Protein AF-B3Q1N3-F1 (afdb_monomer_lite)

Organism: Rhizobium etli (strain CIAT 652) (NCBI:txid491916)

Radius of gyration: 27.13 Å; chains: 1; bounding box: 65×74×40 Å

Secondary structure (DSSP, 8-state):
----------S-PPP------------PPPHHHHHH-HHHHHHHHHTT--HHHHHHHHHHHHHHS-----HHHHHHHHHHHHTT--------

Foldseek 3Di:
DDDPDPDDDDDDDDPPPPPPPPPPVDPDDDLVRCLVDPVSVVVCVVVVHDSVNVSVVVVVVVVVPPVPCDPVNVVVVVVCVVVVDPPDPPDD

Structure (mmCIF, N/CA/C/O backbone):
data_AF-B3Q1N3-F1
#
_entry.id   AF-B3Q1N3-F1
#
loop_
_atom_site.group_PDB
_atom_site.id
_atom_site.type_symbol
_atom_site.label_atom_id
_atom_site.label_alt_id
_atom_site.label_comp_id
_atom_site.label_asym_id
_atom_site.label_entity_id
_atom_site.label_seq_id
_atom_site.pdbx_PDB_ins_code
_atom_site.Cartn_x
_atom_site.Cartn_y
_atom_site.Cartn_z
_atom_site.occupancy
_atom_site.B_iso_or_equiv
_atom_site.auth_seq_id
_atom_site.auth_comp_id
_atom_site.auth_asym_id
_atom_site.auth_atom_id
_atom_site.pdbx_PDB_model_num
ATOM 1 N N . MET A 1 1 ? -29.931 -57.954 -10.577 1.00 51.91 1 MET A N 1
ATOM 2 C CA . MET A 1 1 ? -28.731 -58.028 -11.442 1.00 51.91 1 MET A CA 1
ATOM 3 C C . MET A 1 1 ? -29.153 -58.007 -12.906 1.00 51.91 1 MET A C 1
ATOM 5 O O . MET A 1 1 ? -29.718 -58.993 -13.358 1.00 51.91 1 MET A O 1
ATOM 9 N N . PRO A 1 2 ? -28.921 -56.896 -13.627 1.00 47.88 2 PRO A N 1
ATOM 10 C CA . PRO A 1 2 ? -28.520 -56.991 -15.035 1.00 47.88 2 PRO A CA 1
ATOM 11 C C . PRO A 1 2 ? -27.303 -56.105 -15.362 1.00 47.88 2 PRO A C 1
ATOM 13 O O . PRO A 1 2 ? -27.247 -54.918 -15.046 1.00 47.88 2 PRO A O 1
ATOM 16 N N . ARG A 1 3 ? -26.314 -56.718 -16.018 1.00 53.56 3 ARG A N 1
ATOM 17 C CA . ARG A 1 3 ? -25.069 -56.111 -16.503 1.00 53.56 3 ARG A CA 1
ATOM 18 C C . ARG A 1 3 ? -25.345 -55.395 -17.831 1.00 53.56 3 ARG A C 1
ATOM 20 O O . ARG A 1 3 ? -25.341 -56.046 -18.867 1.00 53.56 3 ARG A O 1
ATOM 27 N N . ALA A 1 4 ? -25.597 -54.086 -17.819 1.00 56.78 4 ALA A N 1
ATOM 28 C CA . ALA A 1 4 ? -25.943 -53.366 -19.051 1.00 56.78 4 ALA A CA 1
ATOM 29 C C . ALA A 1 4 ? -25.425 -51.920 -19.131 1.00 56.78 4 ALA A C 1
ATOM 31 O O . ALA A 1 4 ? -26.147 -51.055 -19.593 1.00 56.78 4 ALA A O 1
ATOM 32 N N . TRP A 1 5 ? -24.187 -51.625 -18.720 1.00 43.88 5 TRP A N 1
ATOM 33 C CA . TRP A 1 5 ? -23.565 -50.312 -18.984 1.00 43.88 5 TRP A CA 1
ATOM 34 C C . TRP A 1 5 ? -22.073 -50.455 -19.330 1.00 43.88 5 TRP A C 1
ATOM 36 O O . TRP A 1 5 ? -21.196 -49.985 -18.617 1.00 43.88 5 TRP A O 1
ATOM 46 N N . ARG A 1 6 ? -21.763 -51.122 -20.451 1.00 56.22 6 ARG A N 1
ATOM 47 C CA . ARG A 1 6 ? -20.440 -51.046 -21.100 1.00 56.22 6 ARG A CA 1
ATOM 48 C C . ARG A 1 6 ? -20.517 -49.986 -22.199 1.00 56.22 6 ARG A C 1
ATOM 50 O O . ARG A 1 6 ? -20.722 -50.312 -23.364 1.00 56.22 6 ARG A O 1
ATOM 57 N N . ARG A 1 7 ? -20.412 -48.707 -21.820 1.00 46.47 7 ARG A N 1
ATOM 58 C CA . ARG A 1 7 ? -20.421 -47.578 -22.763 1.00 46.47 7 ARG A CA 1
ATOM 59 C C . ARG A 1 7 ? -19.004 -47.039 -22.963 1.00 46.47 7 ARG A C 1
ATOM 61 O O . ARG A 1 7 ? -18.472 -46.294 -22.153 1.00 46.47 7 ARG A O 1
ATOM 68 N N . LYS A 1 8 ? -18.429 -47.497 -24.071 1.00 45.84 8 LYS A N 1
ATOM 69 C CA . LYS A 1 8 ? -17.412 -46.877 -24.928 1.00 45.84 8 LYS A CA 1
ATOM 70 C C . LYS A 1 8 ? -17.297 -45.351 -24.733 1.00 45.84 8 LYS A C 1
ATOM 72 O O . LYS A 1 8 ? -18.226 -44.634 -25.088 1.00 45.84 8 LYS A O 1
ATOM 77 N N . VAL A 1 9 ? -16.160 -44.879 -24.216 1.00 50.69 9 VAL A N 1
ATOM 78 C CA . VAL A 1 9 ? -15.723 -43.469 -24.261 1.00 50.69 9 VAL A CA 1
ATOM 79 C C . VAL A 1 9 ? -14.205 -43.410 -24.452 1.00 50.69 9 VAL A C 1
ATOM 81 O O . VAL A 1 9 ? -13.451 -42.997 -23.582 1.00 50.69 9 VAL A O 1
ATOM 84 N N . GLU A 1 10 ? -13.746 -43.841 -25.620 1.00 50.62 10 GLU A N 1
ATOM 85 C CA . GLU A 1 10 ? -12.526 -43.281 -26.192 1.00 50.62 10 GLU A CA 1
ATOM 86 C C . GLU A 1 10 ? -12.950 -42.406 -27.364 1.00 50.62 10 GLU A C 1
ATOM 88 O O . GLU A 1 10 ? -13.640 -42.902 -28.255 1.00 50.62 10 GLU A O 1
ATOM 93 N N . HIS A 1 11 ? -12.520 -41.143 -27.321 1.00 46.19 11 HIS A N 1
ATOM 94 C CA . HIS A 1 11 ? -12.147 -40.226 -28.412 1.00 46.19 11 HIS A CA 1
ATOM 95 C C . HIS A 1 11 ? -12.608 -38.796 -28.094 1.00 46.19 11 HIS A C 1
ATOM 97 O O . HIS A 1 11 ? -13.798 -38.500 -28.057 1.00 46.19 11 HIS A O 1
ATOM 103 N N . GLY A 1 12 ? -11.626 -37.909 -27.892 1.00 43.06 12 GLY A N 1
ATOM 104 C CA . GLY A 1 12 ? -11.821 -36.459 -27.853 1.00 43.06 12 GLY A CA 1
ATOM 105 C C . GLY A 1 12 ? -11.789 -35.843 -26.458 1.00 43.06 12 GLY A C 1
ATOM 106 O O . GLY A 1 12 ? -12.791 -35.317 -25.987 1.00 43.06 12 GLY A O 1
ATOM 107 N N . ARG A 1 13 ? -10.622 -35.839 -25.800 1.00 50.03 13 ARG A N 1
ATOM 108 C CA . ARG A 1 13 ? -10.389 -34.878 -24.714 1.00 50.03 13 ARG A CA 1
ATOM 109 C C . ARG A 1 13 ? -10.449 -33.480 -25.361 1.00 50.03 13 ARG A C 1
ATOM 111 O O . ARG A 1 13 ? -9.641 -33.234 -26.258 1.00 50.03 13 ARG A O 1
ATOM 118 N N . PRO A 1 14 ? -11.383 -32.586 -24.988 1.00 57.81 14 PRO A N 1
ATOM 119 C CA . PRO A 1 14 ? -11.371 -31.233 -25.524 1.00 57.81 14 PRO A CA 1
ATOM 120 C C . PRO A 1 14 ? -10.044 -30.584 -25.116 1.00 57.81 14 PRO A C 1
ATOM 122 O O . PRO A 1 14 ? -9.617 -30.779 -23.970 1.00 57.81 14 PRO A O 1
ATOM 125 N N . PRO A 1 15 ? -9.356 -29.845 -26.008 1.00 56.66 15 PRO A N 1
ATOM 126 C CA . PRO A 1 15 ? -8.225 -29.050 -25.576 1.00 56.66 15 PRO A CA 1
ATOM 127 C C . PRO A 1 15 ? -8.763 -28.124 -24.495 1.00 56.66 15 PRO A C 1
ATOM 129 O O . PRO A 1 15 ? -9.683 -27.337 -24.729 1.00 56.66 15 PRO A O 1
ATOM 132 N N . THR A 1 16 ? -8.231 -28.264 -23.285 1.00 57.19 16 THR A N 1
ATOM 133 C CA . THR A 1 16 ? -8.407 -27.267 -22.244 1.00 57.19 16 THR A CA 1
ATOM 134 C C . THR A 1 16 ? -7.931 -25.969 -22.873 1.00 57.19 16 THR A C 1
ATOM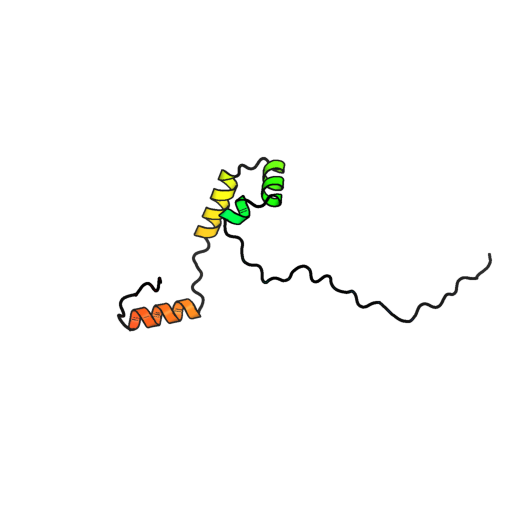 136 O O . THR A 1 16 ? -6.725 -25.772 -23.036 1.00 57.19 16 THR A O 1
ATOM 139 N N . LYS A 1 17 ? -8.867 -25.108 -23.297 1.00 53.84 17 LYS A N 1
ATOM 140 C CA . LYS A 1 17 ? -8.597 -23.688 -23.469 1.00 53.84 17 LYS A CA 1
ATOM 141 C C . LYS A 1 17 ? -8.130 -23.268 -22.092 1.00 53.84 17 LYS A C 1
ATOM 143 O O . LYS A 1 17 ? -8.948 -23.001 -21.217 1.00 53.84 17 LYS A O 1
ATOM 148 N N . GLY A 1 18 ? -6.815 -23.334 -21.879 1.00 46.97 18 GLY A N 1
ATOM 149 C CA . GLY A 1 18 ? -6.170 -22.628 -20.802 1.00 46.97 18 GLY A CA 1
ATOM 150 C C . GLY A 1 18 ? -6.730 -21.235 -20.933 1.00 46.97 18 GLY A C 1
ATOM 151 O O . GLY A 1 18 ? -6.491 -20.571 -21.945 1.00 46.97 18 GLY A O 1
ATOM 152 N N . GLY A 1 19 ? -7.594 -20.864 -19.986 1.00 44.81 19 GLY A N 1
ATOM 153 C CA . GLY A 1 19 ? -7.961 -19.481 -19.818 1.00 44.81 19 GLY A CA 1
ATOM 154 C C . GLY A 1 19 ? -6.627 -18.771 -19.822 1.00 44.81 19 GLY A C 1
ATOM 155 O O . GLY A 1 19 ? -5.766 -19.067 -18.988 1.00 44.81 19 GLY A O 1
ATOM 156 N N . GLN A 1 20 ? -6.402 -17.950 -20.841 1.00 48.91 20 GLN A N 1
ATOM 157 C CA . GLN A 1 20 ? -5.334 -16.982 -20.796 1.00 48.91 20 GLN A CA 1
ATOM 158 C C . GLN A 1 20 ? -5.736 -16.065 -19.646 1.00 48.91 20 GLN A C 1
ATOM 160 O O . GLN A 1 20 ? -6.404 -15.056 -19.838 1.00 48.91 20 GLN A O 1
ATOM 165 N N . ALA A 1 21 ? -5.424 -16.490 -18.422 1.00 57.88 21 ALA A N 1
ATOM 166 C CA . ALA A 1 21 ? -5.382 -15.644 -17.261 1.00 57.88 21 ALA A CA 1
ATOM 167 C C . ALA A 1 21 ? -4.322 -14.623 -17.621 1.00 57.88 21 ALA A C 1
ATOM 169 O O . ALA A 1 21 ? -3.138 -14.939 -17.551 1.00 57.88 21 ALA A O 1
ATOM 170 N N . MET A 1 22 ? -4.792 -13.501 -18.173 1.00 50.53 22 MET A N 1
ATOM 171 C CA . MET A 1 22 ? -4.115 -12.232 -18.380 1.00 50.53 22 MET A CA 1
ATOM 172 C C . MET A 1 22 ? -2.626 -12.316 -18.034 1.00 50.53 22 MET A C 1
ATOM 174 O O . MET A 1 22 ? -2.192 -11.850 -16.987 1.00 50.53 22 MET A O 1
ATOM 178 N N . ARG A 1 23 ? -1.819 -12.922 -18.911 1.00 53.69 23 ARG A N 1
ATOM 179 C CA . ARG A 1 23 ? -0.364 -12.784 -18.845 1.00 53.69 23 ARG A CA 1
ATOM 180 C C . ARG A 1 23 ? -0.005 -11.509 -19.590 1.00 53.69 23 ARG A C 1
ATOM 182 O O . ARG A 1 23 ? 0.784 -11.533 -20.524 1.00 53.69 23 ARG A O 1
ATOM 189 N N . LYS A 1 24 ? -0.615 -10.391 -19.183 1.00 60.16 24 LYS A N 1
ATOM 190 C CA . LYS A 1 24 ? 0.097 -9.126 -19.303 1.00 60.16 24 LYS A CA 1
ATOM 191 C C . LYS A 1 24 ? 1.296 -9.318 -18.391 1.00 60.16 24 LYS A C 1
ATOM 193 O O . LYS A 1 24 ? 1.125 -9.673 -17.224 1.00 60.16 24 LYS A O 1
ATOM 198 N N . THR A 1 25 ? 2.488 -9.270 -18.969 1.00 51.91 25 THR A N 1
ATOM 199 C CA . THR A 1 25 ? 3.734 -9.107 -18.222 1.00 51.91 25 THR A CA 1
ATOM 200 C C . THR A 1 25 ? 3.437 -8.147 -17.081 1.00 51.91 25 THR A C 1
ATOM 202 O O . THR A 1 25 ? 2.946 -7.057 -17.346 1.00 51.91 25 THR A O 1
ATOM 205 N N . ARG A 1 26 ? 3.536 -8.637 -15.840 1.00 58.62 26 ARG A N 1
ATOM 206 C CA . ARG A 1 26 ? 3.105 -7.910 -14.645 1.00 58.62 26 ARG A CA 1
ATOM 207 C C . ARG A 1 26 ? 3.853 -6.586 -14.621 1.00 58.62 26 ARG A C 1
ATOM 209 O O . ARG A 1 26 ? 5.031 -6.576 -14.282 1.00 58.62 26 ARG A O 1
ATOM 216 N N . ASP A 1 27 ? 3.183 -5.515 -15.016 1.00 72.50 27 ASP A N 1
ATOM 217 C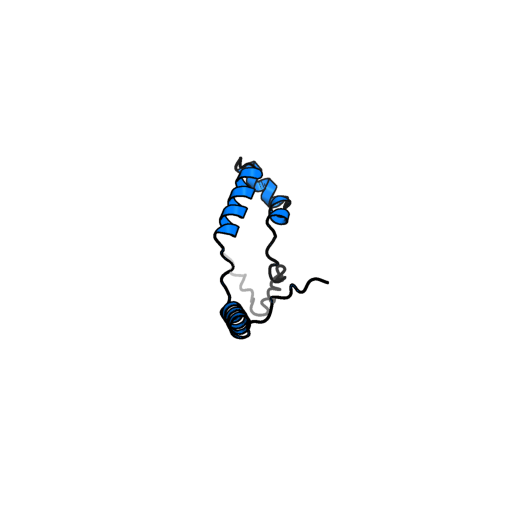 CA . ASP A 1 27 ? 3.625 -4.183 -14.660 1.00 72.50 27 ASP A CA 1
ATOM 218 C C . ASP A 1 27 ? 3.547 -4.156 -13.135 1.00 72.50 27 ASP A C 1
ATOM 220 O O . ASP A 1 27 ? 2.473 -4.343 -12.550 1.00 72.50 27 ASP A O 1
ATOM 224 N N . ASP A 1 28 ? 4.712 -4.101 -12.492 1.00 81.00 28 ASP A N 1
ATOM 225 C CA . ASP A 1 28 ? 4.781 -4.011 -11.044 1.00 81.00 28 ASP A CA 1
ATOM 226 C C . ASP A 1 28 ? 3.996 -2.767 -10.624 1.00 81.00 28 ASP A C 1
ATOM 228 O O . ASP A 1 28 ? 4.259 -1.662 -11.100 1.00 81.00 28 ASP A O 1
ATOM 232 N N . LEU A 1 29 ? 3.016 -2.955 -9.742 1.00 84.94 29 LEU A N 1
ATOM 233 C CA . LEU A 1 29 ? 2.238 -1.844 -9.215 1.00 84.94 29 LEU A CA 1
ATOM 234 C C . LEU A 1 29 ? 3.161 -0.935 -8.410 1.00 84.94 29 LEU A C 1
ATOM 236 O O . LEU A 1 29 ? 3.923 -1.3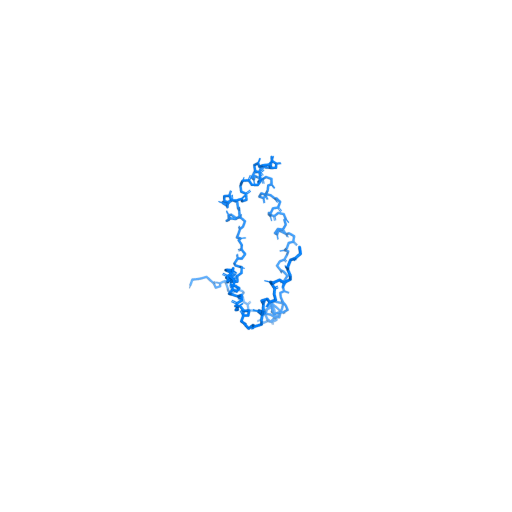87 -7.548 1.00 84.94 29 LEU A O 1
ATOM 240 N N . THR A 1 30 ? 3.050 0.365 -8.650 1.00 91.31 30 THR A N 1
ATOM 241 C CA . THR A 1 30 ? 3.649 1.355 -7.764 1.00 91.31 30 THR A CA 1
ATOM 242 C C . THR A 1 30 ? 2.999 1.268 -6.383 1.00 91.31 30 THR A C 1
ATOM 244 O O . THR A 1 30 ? 1.855 0.832 -6.233 1.00 91.31 30 THR A O 1
ATOM 247 N N . ILE A 1 31 ? 3.709 1.728 -5.348 1.00 90.00 31 ILE A N 1
ATOM 248 C CA . ILE A 1 31 ? 3.184 1.748 -3.973 1.00 90.00 31 ILE A CA 1
ATOM 249 C C . ILE A 1 31 ? 1.817 2.453 -3.938 1.00 90.00 31 ILE A C 1
ATOM 251 O O . ILE A 1 31 ? 0.860 1.932 -3.376 1.00 90.00 31 ILE A O 1
ATOM 255 N N . SER A 1 32 ? 1.695 3.599 -4.610 1.00 90.50 32 SER A N 1
ATOM 256 C CA . SER A 1 32 ? 0.452 4.373 -4.686 1.00 90.50 32 SER A CA 1
ATOM 257 C C . SER A 1 32 ? -0.707 3.617 -5.337 1.00 90.50 32 SER A C 1
ATOM 259 O O . SER A 1 32 ? -1.850 3.801 -4.926 1.00 90.50 32 SER A O 1
ATOM 261 N N . GLU A 1 33 ? -0.44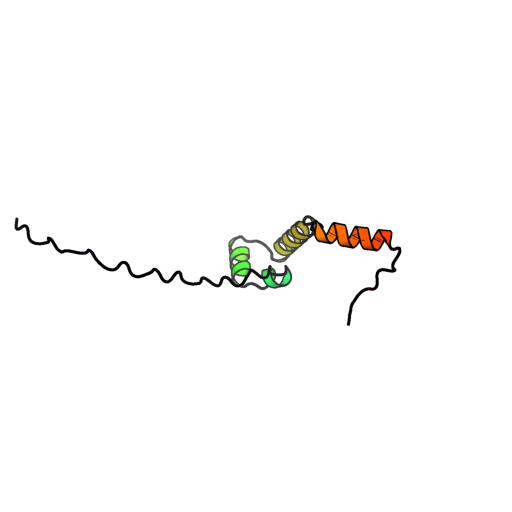1 2.789 -6.346 1.00 90.50 33 GLU A N 1
ATOM 262 C CA . GLU A 1 33 ? -1.470 1.975 -7.001 1.00 90.50 33 GLU A CA 1
ATOM 263 C C . GLU A 1 33 ? -1.907 0.818 -6.108 1.00 90.50 33 GLU A C 1
ATOM 265 O O . GLU A 1 33 ? -3.105 0.596 -5.949 1.00 90.50 33 GLU A O 1
ATOM 270 N N . ALA A 1 34 ? -0.957 0.152 -5.446 1.00 90.56 34 ALA A N 1
ATOM 271 C CA . ALA A 1 34 ? -1.262 -0.900 -4.482 1.00 90.56 34 ALA A CA 1
ATOM 272 C C . ALA A 1 34 ? -2.126 -0.380 -3.316 1.00 90.56 34 ALA A C 1
ATOM 274 O O . ALA A 1 34 ? -3.041 -1.064 -2.867 1.00 90.56 34 ALA A O 1
ATOM 275 N N . LEU A 1 35 ? -1.896 0.854 -2.856 1.00 91.19 35 LEU A N 1
ATOM 276 C CA . LEU A 1 35 ? -2.700 1.473 -1.792 1.00 91.19 35 LEU A CA 1
ATOM 277 C C . LEU A 1 35 ? -4.126 1.839 -2.223 1.00 91.19 35 LEU A C 1
ATOM 279 O O . LEU A 1 35 ? -5.002 1.974 -1.371 1.00 91.19 35 LEU A O 1
ATOM 283 N N . ARG A 1 36 ? -4.371 2.024 -3.524 1.00 93.06 36 ARG A N 1
ATOM 284 C CA . ARG A 1 36 ? -5.704 2.332 -4.069 1.00 93.06 36 ARG A CA 1
ATOM 285 C C . ARG A 1 36 ? -6.465 1.085 -4.508 1.00 93.06 36 ARG A C 1
ATOM 287 O O . ARG A 1 36 ? -7.632 1.199 -4.881 1.00 93.06 36 ARG A O 1
ATOM 294 N N . ASP A 1 37 ? -5.829 -0.082 -4.482 1.00 93.75 37 ASP A N 1
ATOM 295 C CA . ASP A 1 37 ? -6.457 -1.322 -4.907 1.00 93.75 37 ASP A CA 1
ATOM 296 C C . ASP A 1 37 ? -7.587 -1.718 -3.929 1.00 93.75 37 ASP A C 1
ATOM 298 O O . ASP A 1 37 ? -7.359 -1.861 -2.720 1.00 93.75 37 ASP A O 1
ATOM 302 N N . PRO A 1 38 ? -8.826 -1.900 -4.421 1.00 93.69 38 PRO A N 1
ATOM 303 C CA . PRO A 1 38 ? -9.977 -2.176 -3.568 1.00 93.69 38 PRO A CA 1
ATOM 304 C C . PRO A 1 38 ? -9.909 -3.549 -2.887 1.00 93.69 38 PRO A C 1
ATOM 306 O O . PRO A 1 38 ? -10.468 -3.705 -1.798 1.00 93.69 38 PRO A O 1
ATOM 309 N N . LEU A 1 39 ? -9.237 -4.534 -3.492 1.00 95.38 39 LEU A N 1
ATOM 310 C CA . LEU A 1 39 ? -9.041 -5.859 -2.905 1.00 95.38 39 LEU A CA 1
ATOM 311 C C . LEU A 1 39 ? -7.996 -5.799 -1.794 1.00 95.38 39 LEU A C 1
ATOM 313 O O . LEU A 1 39 ? -8.239 -6.329 -0.711 1.00 95.38 39 LEU A O 1
ATOM 317 N N . ILE A 1 40 ? -6.884 -5.094 -2.018 1.00 93.69 40 ILE A N 1
ATOM 318 C CA . ILE A 1 40 ? -5.871 -4.862 -0.977 1.00 93.69 40 ILE A CA 1
ATOM 319 C C . ILE A 1 40 ? -6.513 -4.145 0.213 1.00 93.69 40 ILE A C 1
ATOM 321 O O . ILE A 1 40 ? -6.410 -4.612 1.346 1.00 93.69 40 ILE A O 1
ATOM 325 N N . ALA A 1 41 ? -7.261 -3.068 -0.035 1.00 93.56 41 ALA A N 1
ATOM 326 C CA . ALA A 1 41 ? -7.949 -2.332 1.021 1.00 93.56 41 ALA A CA 1
ATOM 327 C C . ALA A 1 41 ? -8.963 -3.200 1.792 1.00 93.56 41 ALA A C 1
ATOM 329 O O . ALA A 1 41 ? -9.152 -3.009 2.992 1.00 93.56 41 ALA A O 1
ATOM 330 N N . MET A 1 42 ? -9.627 -4.149 1.125 1.00 95.75 42 MET A N 1
ATOM 331 C CA . MET A 1 42 ? -10.549 -5.086 1.773 1.00 95.75 42 MET A CA 1
ATOM 332 C C . MET A 1 42 ? -9.825 -6.023 2.742 1.00 95.75 42 MET A C 1
ATOM 334 O O . MET A 1 42 ? -10.294 -6.197 3.864 1.00 95.75 42 MET A O 1
ATOM 338 N N . VAL A 1 43 ? -8.680 -6.570 2.331 1.00 95.62 43 VAL A N 1
ATOM 339 C CA . VAL A 1 43 ? -7.864 -7.464 3.165 1.00 95.62 43 VAL A CA 1
ATOM 340 C C . VAL A 1 43 ? -7.276 -6.714 4.358 1.00 95.62 43 VAL A C 1
ATOM 342 O O . VAL A 1 43 ? -7.434 -7.165 5.486 1.00 95.62 43 VAL A O 1
ATOM 345 N N . LEU A 1 44 ? -6.703 -5.523 4.149 1.00 95.44 44 LEU A N 1
ATOM 346 C CA . LEU A 1 44 ? -6.154 -4.716 5.249 1.00 95.44 44 LEU A CA 1
ATOM 347 C C . LEU A 1 44 ? -7.207 -4.413 6.321 1.00 95.44 44 LEU A C 1
ATOM 349 O O . LEU A 1 44 ? -6.928 -4.526 7.511 1.00 95.44 44 LEU A O 1
ATOM 353 N N . ARG A 1 45 ? -8.438 -4.078 5.907 1.00 92.94 45 ARG A N 1
ATOM 354 C CA . ARG A 1 45 ? -9.549 -3.857 6.844 1.00 92.94 45 ARG A CA 1
ATOM 355 C C . ARG A 1 45 ? -9.947 -5.127 7.592 1.00 92.94 45 ARG A C 1
ATOM 357 O O . ARG A 1 45 ? -10.268 -5.032 8.771 1.00 92.94 45 ARG A O 1
ATOM 364 N N . ALA A 1 46 ? -9.944 -6.281 6.924 1.00 96.88 46 ALA A N 1
ATOM 365 C CA . ALA A 1 46 ? -10.252 -7.564 7.554 1.00 96.88 46 ALA A CA 1
ATOM 366 C C . ALA A 1 46 ? -9.206 -7.943 8.615 1.00 96.88 46 ALA A C 1
ATOM 368 O O . ALA A 1 46 ? -9.567 -8.455 9.672 1.00 96.88 46 ALA A O 1
ATOM 369 N N . ASP A 1 47 ? -7.942 -7.603 8.361 1.00 93.31 47 ASP A N 1
ATOM 370 C CA . ASP A 1 47 ? -6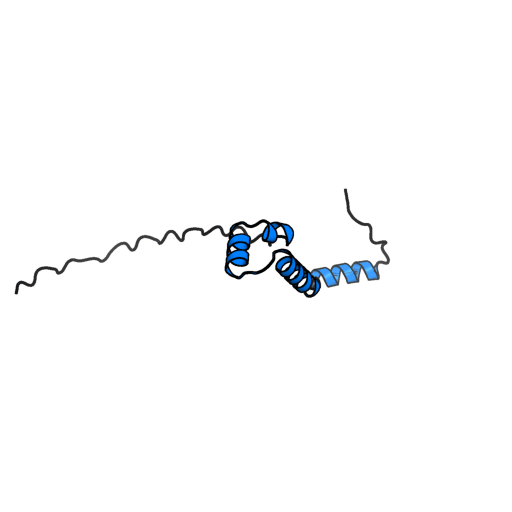.816 -7.871 9.259 1.00 93.31 47 ASP A CA 1
ATOM 371 C C . ASP A 1 47 ? -6.592 -6.758 10.305 1.00 93.31 47 ASP A C 1
ATOM 373 O O . ASP A 1 47 ? -5.690 -6.854 11.137 1.00 93.31 47 ASP A O 1
AT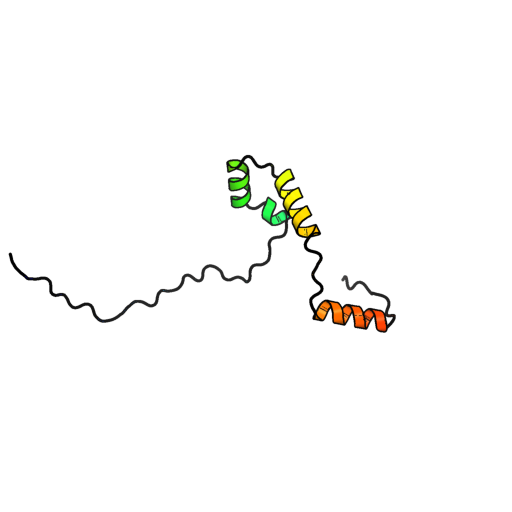OM 377 N N . GLY A 1 48 ? -7.394 -5.685 10.285 1.00 95.69 48 GLY A N 1
ATOM 378 C CA . GLY A 1 48 ? -7.256 -4.551 11.207 1.00 95.69 48 GLY A CA 1
ATOM 379 C C . GLY A 1 48 ? -5.991 -3.710 10.992 1.00 95.69 48 GLY A C 1
ATOM 380 O O . GLY A 1 48 ? -5.559 -2.997 11.898 1.00 95.69 48 GLY A O 1
ATOM 381 N N . VAL A 1 49 ? -5.390 -3.782 9.804 1.00 95.44 49 VAL A N 1
ATOM 382 C CA . VAL A 1 49 ? -4.163 -3.065 9.446 1.00 95.44 49 VAL A CA 1
ATOM 383 C C . VAL A 1 49 ? -4.504 -1.680 8.900 1.00 95.44 49 VAL A C 1
ATOM 385 O O . VAL A 1 49 ? -5.353 -1.527 8.019 1.00 95.44 49 VAL A O 1
ATOM 388 N N . LYS A 1 50 ? -3.814 -0.651 9.404 1.00 93.75 50 LYS A N 1
ATOM 389 C CA . LYS A 1 50 ? -3.949 0.721 8.902 1.00 93.75 50 LYS A CA 1
ATOM 390 C C . LYS A 1 50 ? -3.218 0.890 7.573 1.00 93.75 50 LYS A C 1
ATOM 392 O O . LYS A 1 50 ? -2.171 0.286 7.333 1.00 93.75 50 LYS A O 1
ATOM 397 N N . LEU A 1 51 ? -3.754 1.754 6.716 1.00 90.69 51 LEU A N 1
ATOM 398 C CA . LEU A 1 51 ? -3.182 2.016 5.395 1.00 90.69 51 LEU A CA 1
ATOM 399 C C . LEU A 1 51 ? -1.786 2.653 5.504 1.00 90.69 51 LEU A C 1
ATOM 401 O O . LEU A 1 51 ? -0.912 2.374 4.687 1.00 90.69 51 LEU A O 1
ATOM 405 N N . GLU A 1 52 ? -1.569 3.469 6.537 1.00 92.62 52 GLU A N 1
ATOM 406 C CA . GLU A 1 52 ? -0.305 4.141 6.838 1.00 92.62 52 GLU A CA 1
ATOM 407 C C . GLU A 1 52 ? 0.800 3.141 7.195 1.00 92.62 52 GLU A C 1
ATOM 409 O O . GLU A 1 52 ? 1.900 3.222 6.648 1.00 92.62 52 GLU A O 1
ATOM 414 N N . ASP A 1 53 ? 0.490 2.158 8.045 1.00 93.88 53 ASP A N 1
ATOM 415 C CA . ASP A 1 53 ? 1.439 1.117 8.456 1.00 93.88 53 ASP A CA 1
ATOM 416 C C . ASP A 1 53 ? 1.830 0.243 7.256 1.00 93.88 53 ASP A C 1
ATOM 418 O O . ASP A 1 53 ? 3.005 -0.062 7.033 1.00 93.88 53 ASP A O 1
ATOM 422 N N . PHE A 1 54 ? 0.845 -0.110 6.423 1.00 94.06 54 PHE A N 1
ATOM 423 C CA . PHE A 1 54 ? 1.080 -0.859 5.193 1.00 94.06 54 PHE A CA 1
ATOM 424 C C . PHE A 1 54 ? 1.927 -0.066 4.185 1.00 94.06 54 PHE A C 1
ATOM 426 O O . PHE A 1 54 ? 2.869 -0.614 3.607 1.00 94.06 54 PHE A O 1
ATOM 433 N N . LYS A 1 55 ? 1.665 1.237 4.017 1.00 93.81 55 LYS A N 1
ATOM 434 C CA . LYS A 1 55 ? 2.492 2.132 3.195 1.00 93.81 55 LYS A CA 1
ATOM 435 C C . LYS A 1 55 ? 3.939 2.161 3.687 1.00 93.81 55 LYS A C 1
ATOM 437 O O . LYS A 1 55 ? 4.850 1.966 2.885 1.00 93.81 55 LYS A O 1
ATOM 442 N N . GLN A 1 56 ? 4.156 2.361 4.985 1.00 94.81 56 GLN A N 1
ATOM 443 C CA . GLN A 1 56 ? 5.498 2.440 5.561 1.00 94.81 56 GLN A CA 1
ATOM 444 C C . GLN A 1 56 ? 6.264 1.117 5.410 1.00 94.81 56 GLN A C 1
ATOM 446 O O . GLN A 1 56 ? 7.466 1.117 5.143 1.00 94.81 56 GLN A O 1
ATOM 451 N N . LEU A 1 57 ? 5.568 -0.021 5.505 1.00 93.06 57 LEU A N 1
ATOM 452 C CA . LEU A 1 57 ? 6.138 -1.340 5.237 1.00 93.06 57 LEU A CA 1
ATOM 453 C C . LEU A 1 57 ? 6.576 -1.487 3.775 1.00 93.06 57 LEU A C 1
ATOM 455 O O . LEU A 1 57 ? 7.684 -1.962 3.515 1.00 93.06 57 LEU A O 1
ATOM 459 N N . LEU A 1 58 ? 5.737 -1.065 2.823 1.00 92.12 58 LEU A N 1
ATOM 460 C CA . LEU A 1 58 ? 6.074 -1.087 1.398 1.00 92.12 58 LEU A CA 1
ATOM 461 C C . LEU A 1 58 ? 7.254 -0.163 1.076 1.00 92.12 58 LEU A C 1
ATOM 463 O O . LEU A 1 58 ? 8.161 -0.571 0.352 1.00 92.12 58 LEU A O 1
ATOM 467 N N . GLU A 1 59 ? 7.288 1.040 1.648 1.00 92.06 59 GLU A N 1
ATOM 468 C CA . GLU A 1 59 ? 8.400 1.985 1.497 1.00 92.06 59 GLU A CA 1
ATOM 469 C C . GLU A 1 59 ? 9.701 1.428 2.084 1.00 92.06 59 GLU A C 1
ATOM 471 O O . GLU A 1 59 ? 10.741 1.460 1.427 1.00 92.06 59 GLU A O 1
ATOM 476 N N . ALA A 1 60 ? 9.656 0.836 3.280 1.00 92.12 60 ALA A N 1
ATOM 477 C CA . ALA A 1 60 ? 10.821 0.206 3.894 1.00 92.12 60 ALA A CA 1
ATOM 478 C C . ALA A 1 60 ? 11.318 -1.003 3.083 1.00 92.12 60 ALA A C 1
ATOM 480 O O . ALA A 1 60 ? 12.525 -1.214 2.945 1.00 92.12 60 ALA A O 1
ATOM 481 N N . ALA A 1 61 ? 10.406 -1.804 2.528 1.00 87.31 61 ALA A N 1
ATOM 482 C CA . ALA A 1 61 ? 10.752 -2.931 1.667 1.00 87.31 61 ALA A CA 1
ATOM 483 C C . ALA A 1 61 ? 11.357 -2.467 0.333 1.00 87.31 61 ALA A C 1
ATOM 485 O O . ALA A 1 61 ? 12.325 -3.066 -0.141 1.00 87.31 61 ALA A O 1
ATOM 486 N N . ALA A 1 62 ? 10.830 -1.387 -0.248 1.00 85.06 62 ALA A N 1
ATOM 487 C CA . ALA A 1 62 ? 11.372 -0.767 -1.450 1.00 85.06 62 ALA A CA 1
ATOM 488 C C . ALA A 1 62 ? 12.754 -0.149 -1.193 1.00 85.06 62 ALA A C 1
ATOM 490 O O . ALA A 1 62 ? 13.670 -0.392 -1.967 1.00 85.06 62 ALA A O 1
ATOM 491 N N . GLY A 1 63 ? 12.951 0.551 -0.072 1.00 81.94 63 GLY A N 1
ATOM 492 C CA . GLY A 1 63 ? 14.251 1.117 0.306 1.00 81.94 63 GLY A CA 1
ATOM 493 C C . GLY A 1 63 ? 15.339 0.061 0.537 1.00 81.94 63 GLY A C 1
ATOM 494 O O . GLY A 1 63 ? 16.511 0.311 0.276 1.00 81.94 63 GLY A O 1
ATOM 495 N N . LYS A 1 64 ? 14.963 -1.151 0.972 1.00 74.88 64 LYS A N 1
ATOM 496 C CA . LYS A 1 64 ? 15.879 -2.304 1.091 1.00 74.88 64 LYS A CA 1
ATOM 497 C C . LYS A 1 64 ? 16.157 -2.995 -0.244 1.00 74.88 64 LYS A C 1
ATOM 499 O O . LYS A 1 64 ? 17.169 -3.685 -0.377 1.00 74.88 64 LYS A O 1
ATOM 504 N N . ARG A 1 65 ? 15.281 -2.822 -1.235 1.00 61.75 65 ARG A N 1
ATOM 505 C CA . ARG A 1 65 ? 15.573 -3.136 -2.634 1.00 61.75 65 ARG A CA 1
ATOM 506 C C . ARG A 1 65 ? 16.404 -1.987 -3.197 1.00 61.75 65 ARG A C 1
ATOM 508 O O . ARG A 1 65 ? 15.934 -1.211 -4.019 1.00 61.75 65 ARG A O 1
ATOM 515 N N . GLU A 1 66 ? 17.659 -1.901 -2.762 1.00 55.94 66 GLU A N 1
ATOM 516 C CA . GLU A 1 66 ? 18.673 -1.168 -3.520 1.00 55.94 66 GLU A CA 1
ATOM 517 C C . GLU A 1 66 ? 18.519 -1.602 -4.990 1.00 55.94 66 GLU A C 1
ATOM 519 O O . GLU A 1 66 ? 18.361 -2.813 -5.227 1.00 55.94 66 GLU A O 1
ATOM 524 N N . PRO A 1 67 ? 18.433 -0.670 -5.961 1.00 54.59 67 PRO A N 1
ATOM 525 C CA . PRO A 1 67 ? 18.248 -1.018 -7.359 1.00 54.59 67 PRO A CA 1
ATOM 526 C C . PRO A 1 67 ? 19.453 -1.854 -7.744 1.00 54.59 67 PRO A C 1
ATOM 528 O O . PRO A 1 67 ? 20.508 -1.300 -8.026 1.00 54.59 67 PRO A O 1
ATOM 531 N N . ARG A 1 68 ? 19.321 -3.189 -7.677 1.00 54.72 68 ARG A N 1
ATOM 532 C CA . ARG A 1 68 ? 20.416 -4.105 -7.977 1.00 54.72 68 ARG A CA 1
ATOM 533 C C . ARG A 1 68 ? 20.922 -3.662 -9.332 1.00 54.72 68 ARG A C 1
ATOM 535 O O . ARG A 1 68 ? 20.169 -3.808 -10.299 1.00 54.72 68 ARG A O 1
ATOM 542 N N . PRO A 1 69 ? 22.139 -3.105 -9.425 1.00 53.75 69 PRO A N 1
ATOM 543 C CA . PRO A 1 69 ? 22.647 -2.715 -10.711 1.00 53.75 69 PRO A CA 1
ATOM 544 C C . PRO A 1 69 ? 22.725 -4.012 -11.491 1.00 53.75 69 PRO A C 1
ATOM 546 O O . PRO A 1 69 ? 23.475 -4.934 -11.140 1.00 53.75 69 PRO A O 1
ATOM 549 N N . THR A 1 70 ? 21.865 -4.117 -12.499 1.00 59.69 70 THR A N 1
ATOM 550 C CA . THR A 1 70 ? 21.933 -5.216 -13.443 1.00 59.69 70 THR A CA 1
ATOM 551 C C . THR A 1 70 ? 23.367 -5.231 -13.975 1.00 59.69 70 THR A C 1
ATOM 553 O O . THR A 1 70 ? 24.013 -4.176 -14.021 1.00 59.69 70 THR A O 1
ATOM 556 N N . PRO A 1 71 ? 23.921 -6.394 -14.343 1.00 63.66 71 PRO A N 1
ATOM 557 C CA . PRO A 1 71 ? 25.283 -6.460 -14.870 1.00 63.66 71 PRO A CA 1
ATOM 558 C C . PRO A 1 71 ? 25.534 -5.393 -15.950 1.00 63.66 71 PRO A C 1
ATOM 560 O O . PRO A 1 71 ? 26.584 -4.763 -15.963 1.00 63.66 71 PRO A O 1
ATOM 563 N N . VAL A 1 72 ? 24.508 -5.103 -16.758 1.00 65.44 72 VAL A N 1
ATOM 564 C CA . VAL A 1 72 ? 24.491 -4.034 -17.763 1.00 65.44 72 VAL A CA 1
ATOM 565 C C . VAL A 1 72 ? 24.536 -2.632 -17.141 1.00 65.44 72 VAL A C 1
ATOM 567 O O . VAL A 1 72 ? 25.369 -1.837 -17.558 1.00 65.44 72 VAL A O 1
ATOM 570 N N . GLY A 1 73 ? 23.722 -2.341 -16.115 1.00 64.31 73 GLY A N 1
ATOM 571 C CA . GLY A 1 73 ? 23.720 -1.080 -15.352 1.00 64.31 73 GLY A CA 1
ATOM 572 C C . GLY A 1 73 ? 25.074 -0.725 -14.722 1.00 64.31 73 GLY A C 1
ATOM 573 O O . GLY A 1 73 ? 25.518 0.421 -14.763 1.00 64.31 73 GLY A O 1
ATOM 574 N N . LYS A 1 74 ? 25.775 -1.738 -14.206 1.00 65.31 74 LYS A N 1
ATOM 575 C CA . LYS A 1 74 ? 27.151 -1.616 -13.698 1.00 65.31 74 LYS A CA 1
ATOM 576 C C . LYS A 1 74 ? 28.153 -1.293 -14.810 1.00 65.31 74 LYS A C 1
ATOM 578 O O . LYS A 1 74 ? 29.043 -0.474 -14.597 1.00 65.31 74 LYS A O 1
ATOM 583 N N . MET A 1 75 ? 28.006 -1.904 -15.988 1.00 72.50 75 MET A N 1
ATOM 584 C CA . MET A 1 75 ? 28.894 -1.658 -17.130 1.00 72.50 75 MET A CA 1
ATOM 585 C C . MET A 1 75 ? 28.716 -0.254 -17.717 1.00 72.50 75 MET A C 1
ATOM 587 O O . MET A 1 75 ? 29.713 0.417 -17.966 1.00 72.50 75 MET A O 1
ATOM 591 N N . ILE A 1 76 ? 27.478 0.226 -17.886 1.00 74.81 76 ILE A N 1
ATOM 592 C CA . ILE A 1 76 ? 27.220 1.601 -18.358 1.00 74.81 76 ILE A CA 1
ATOM 593 C C . ILE A 1 76 ? 27.680 2.652 -17.343 1.00 74.81 76 ILE A C 1
ATOM 595 O O . ILE A 1 76 ? 28.302 3.634 -17.742 1.00 74.81 76 ILE A O 1
ATOM 599 N N . GLY A 1 77 ? 27.472 2.418 -16.042 1.00 66.75 77 GLY A N 1
ATOM 600 C CA . GLY A 1 77 ? 28.007 3.287 -14.991 1.00 66.75 77 GLY A CA 1
ATOM 601 C C . GLY A 1 77 ? 29.539 3.348 -15.007 1.00 66.75 77 GLY A C 1
ATOM 602 O O . GLY A 1 77 ? 30.112 4.433 -14.983 1.00 66.75 77 GLY A O 1
ATOM 603 N N . ALA A 1 78 ? 30.211 2.200 -15.142 1.00 66.31 78 ALA A N 1
ATOM 604 C CA . ALA A 1 78 ? 31.672 2.134 -15.215 1.00 66.31 78 ALA A CA 1
ATOM 605 C C . ALA A 1 78 ? 32.245 2.787 -16.488 1.00 66.31 78 ALA A C 1
ATOM 607 O O . ALA A 1 78 ? 33.302 3.419 -16.429 1.00 66.31 78 ALA A O 1
ATOM 608 N N . LEU A 1 79 ? 31.556 2.672 -17.631 1.00 68.38 79 LEU A N 1
ATOM 609 C CA . LEU A 1 79 ? 31.963 3.330 -18.876 1.00 68.38 79 LEU A CA 1
ATOM 610 C C . LEU A 1 79 ? 31.822 4.858 -18.769 1.00 68.38 79 LEU A C 1
ATOM 612 O O . LEU A 1 79 ? 32.734 5.585 -19.160 1.00 68.38 79 LEU A O 1
ATOM 616 N N . ALA A 1 80 ? 30.720 5.336 -18.181 1.00 61.12 80 ALA A N 1
ATOM 617 C CA . ALA A 1 80 ? 30.473 6.758 -17.955 1.00 61.12 80 ALA A CA 1
ATOM 618 C C . ALA A 1 80 ? 31.495 7.375 -16.983 1.00 61.12 80 ALA A C 1
ATOM 620 O O . ALA A 1 80 ? 32.053 8.433 -17.271 1.00 61.12 80 ALA A O 1
ATOM 621 N N . SER A 1 81 ? 31.819 6.683 -15.882 1.00 59.94 81 SER A N 1
ATOM 622 C CA . SER A 1 81 ? 32.847 7.133 -14.932 1.00 59.94 81 SER A CA 1
ATOM 623 C C . SER A 1 81 ? 34.250 7.174 -15.544 1.00 59.94 81 SER A C 1
ATOM 625 O O . SER A 1 81 ? 35.041 8.046 -15.195 1.00 59.94 81 SER A O 1
ATOM 627 N N . ARG A 1 82 ? 34.573 6.264 -16.475 1.00 59.66 82 ARG A N 1
ATOM 628 C CA . ARG A 1 82 ? 35.882 6.234 -17.150 1.00 59.66 82 ARG A CA 1
ATOM 629 C C . ARG A 1 82 ? 36.027 7.318 -18.223 1.00 59.66 82 ARG A C 1
ATOM 631 O O . ARG A 1 82 ? 37.148 7.719 -18.520 1.00 59.66 82 ARG A O 1
ATOM 638 N N . ALA A 1 83 ? 34.919 7.786 -18.793 1.00 63.72 83 ALA A N 1
ATOM 639 C CA . ALA A 1 83 ? 34.918 8.792 -19.851 1.00 63.72 83 ALA A CA 1
ATOM 640 C C . ALA A 1 83 ? 34.934 10.248 -19.340 1.00 63.72 83 ALA A C 1
ATOM 642 O O . ALA A 1 83 ? 35.028 11.152 -20.163 1.00 63.72 83 ALA A O 1
ATOM 643 N N . ASN A 1 84 ? 34.842 10.489 -18.020 1.00 58.12 84 ASN A N 1
ATOM 644 C CA . ASN A 1 84 ? 34.700 11.828 -17.416 1.00 58.12 84 ASN A CA 1
ATOM 645 C C . ASN A 1 84 ? 33.670 12.709 -18.158 1.00 58.12 84 ASN A C 1
ATOM 647 O O . ASN A 1 84 ? 33.878 13.901 -18.380 1.00 58.12 84 ASN A O 1
ATOM 651 N N . LEU A 1 85 ? 32.575 12.091 -18.611 1.00 57.25 85 LEU A N 1
ATOM 652 C CA . LEU A 1 85 ? 31.488 12.794 -19.277 1.00 57.25 85 LEU A CA 1
ATOM 653 C C . LEU A 1 85 ? 30.555 13.346 -18.194 1.00 57.25 85 LEU A C 1
ATOM 655 O O . LEU A 1 85 ? 30.166 12.585 -17.302 1.00 57.25 85 LEU A O 1
ATOM 659 N N . PRO A 1 86 ? 30.176 14.637 -18.240 1.00 55.31 86 PRO A N 1
ATOM 660 C CA . PRO A 1 86 ? 29.174 15.154 -17.324 1.00 55.31 86 PRO A CA 1
ATOM 661 C C . PRO A 1 86 ? 27.887 14.354 -17.525 1.00 55.31 86 PRO A C 1
ATOM 663 O O . PRO A 1 86 ? 27.411 14.203 -18.652 1.00 55.31 86 PRO A O 1
ATOM 666 N N . ALA A 1 87 ? 27.345 13.809 -16.435 1.00 57.38 87 ALA A N 1
ATOM 667 C CA . ALA A 1 87 ? 26.063 13.125 -16.446 1.00 57.38 87 ALA A CA 1
ATOM 668 C C . ALA A 1 87 ? 24.987 14.124 -16.890 1.00 57.38 87 ALA A C 1
ATOM 670 O O . ALA A 1 87 ? 24.526 14.940 -16.094 1.00 57.38 87 ALA A O 1
ATOM 671 N N . MET A 1 88 ? 24.625 14.105 -18.173 1.00 56.75 88 MET A N 1
ATOM 672 C CA . MET A 1 88 ? 23.499 14.889 -18.659 1.00 56.75 88 MET A CA 1
ATOM 673 C C . MET A 1 88 ? 22.211 14.151 -18.286 1.00 56.75 88 MET A C 1
ATOM 675 O O . MET A 1 88 ? 22.046 12.988 -18.665 1.00 56.75 88 MET A O 1
ATOM 679 N N . PRO A 1 89 ? 21.296 14.782 -17.535 1.00 57.94 89 PRO A N 1
ATOM 680 C CA . PRO A 1 89 ? 19.984 14.215 -17.303 1.00 57.94 89 PRO A CA 1
ATOM 681 C C . PRO A 1 89 ? 19.182 14.343 -18.600 1.00 57.94 89 PRO A C 1
ATOM 683 O O . PRO A 1 89 ? 18.801 15.441 -18.998 1.00 57.94 89 PRO A O 1
ATOM 686 N N . CYS A 1 90 ? 18.931 13.226 -19.277 1.00 58.62 90 CYS A N 1
ATOM 687 C CA . CYS A 1 90 ? 17.961 13.186 -20.365 1.00 58.62 90 CYS A CA 1
ATOM 688 C C . CYS A 1 90 ? 16.549 13.297 -19.767 1.00 58.62 90 CYS A C 1
ATOM 690 O O . CYS A 1 90 ? 15.946 12.291 -19.398 1.00 58.62 90 CYS A O 1
ATOM 692 N N . PHE A 1 91 ? 16.044 14.526 -19.661 1.00 52.06 91 PHE A N 1
ATOM 693 C CA . PHE A 1 91 ? 14.623 14.840 -19.537 1.00 52.06 91 PHE A CA 1
ATOM 694 C C . PHE A 1 91 ? 14.236 15.793 -20.672 1.00 52.06 91 PHE A C 1
ATOM 696 O O . PHE A 1 91 ? 14.872 16.836 -20.814 1.00 52.06 91 PHE A O 1
ATOM 703 N N . GLY A 1 92 ? 13.171 15.448 -21.406 1.00 41.75 92 GLY A N 1
ATOM 704 C CA . GLY A 1 92 ? 12.479 16.318 -22.368 1.00 41.75 92 GLY A CA 1
ATOM 705 C C . GLY A 1 92 ? 12.773 16.002 -23.820 1.00 41.75 92 GLY A C 1
ATOM 706 O O . GLY A 1 92 ? 13.654 16.682 -24.381 1.00 41.75 92 GLY A O 1
#

Sequence (92 aa):
MPRAWRRKVEHGRPPTKGGQAMRKTRDDLTISEALRDPLIAMVLRADGVKLEDFKQLLEAAAGKREPRPTPVGKMIGALASRANLPAMPCFG

pLDDT: mean 70.53, std 18.41, range [41.75, 96.88]